Protein AF-A0A7V7TWT6-F1 (afdb_monomer)

Organism: NCBI:txid2615207

Radius of gyration: 14.44 Å; Cα contacts (8 Å, |Δi|>4): 111; chains: 1; bounding box: 38×47×29 Å

Structure (mmCIF, N/CA/C/O backbone):
data_AF-A0A7V7TWT6-F1
#
_entry.id   AF-A0A7V7TWT6-F1
#
loop_
_atom_site.group_PDB
_atom_site.id
_atom_site.type_symbol
_atom_site.label_atom_id
_atom_site.label_alt_id
_atom_site.label_comp_id
_atom_site.label_asym_id
_atom_site.label_entity_id
_atom_site.label_seq_id
_atom_site.pdbx_PDB_ins_code
_atom_site.Cartn_x
_atom_site.Cartn_y
_atom_site.Cartn_z
_atom_site.occupancy
_atom_site.B_iso_or_equiv
_atom_site.auth_seq_id
_atom_site.auth_comp_id
_atom_site.auth_asym_id
_atom_site.auth_atom_id
_atom_site.pdbx_PDB_model_num
ATOM 1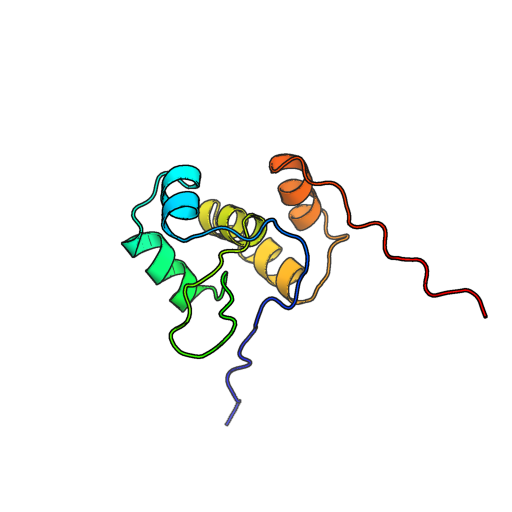 N N . MET A 1 1 ? -24.042 -8.281 -19.629 1.00 36.75 1 MET A N 1
ATOM 2 C CA . MET A 1 1 ? -23.952 -7.843 -18.218 1.00 36.75 1 MET A CA 1
ATOM 3 C C . MET A 1 1 ? -22.597 -8.300 -17.699 1.00 36.75 1 MET A C 1
ATOM 5 O O . MET A 1 1 ? -22.461 -9.462 -17.351 1.00 36.75 1 MET A O 1
ATOM 9 N N . SER A 1 2 ? -21.563 -7.459 -17.800 1.00 40.91 2 SER A N 1
ATOM 10 C CA . SER A 1 2 ? -20.196 -7.864 -17.440 1.00 40.91 2 SER A CA 1
ATOM 11 C C . SER A 1 2 ? -19.997 -7.656 -15.942 1.00 40.91 2 SER A C 1
ATOM 13 O O . SER A 1 2 ? -20.102 -6.529 -15.458 1.00 40.91 2 SER A O 1
ATOM 15 N N . GLY A 1 3 ? -19.814 -8.754 -15.207 1.00 38.59 3 GLY A N 1
ATOM 16 C CA . GLY A 1 3 ? -19.581 -8.736 -13.769 1.00 38.59 3 GLY A CA 1
ATOM 17 C C . GLY A 1 3 ? -18.297 -7.978 -13.449 1.00 38.59 3 GLY A C 1
ATOM 18 O O . GLY A 1 3 ? -17.263 -8.203 -14.072 1.00 38.59 3 GLY A O 1
ATOM 19 N N . VAL A 1 4 ? -18.373 -7.064 -12.483 1.00 41.53 4 VAL A N 1
ATOM 20 C CA . VAL A 1 4 ? -17.218 -6.331 -11.964 1.00 41.53 4 VAL A CA 1
ATOM 21 C C . VAL A 1 4 ? -16.260 -7.354 -11.362 1.00 41.53 4 VAL A C 1
ATOM 23 O O . VAL A 1 4 ? -16.510 -7.882 -10.276 1.00 41.53 4 VAL A O 1
ATOM 26 N N . ALA A 1 5 ? -15.179 -7.663 -12.079 1.00 43.47 5 ALA A N 1
ATOM 27 C CA . ALA A 1 5 ? -14.080 -8.444 -11.542 1.00 43.47 5 ALA A CA 1
ATOM 28 C C . ALA A 1 5 ? -13.553 -7.686 -10.320 1.00 43.47 5 ALA A C 1
ATOM 30 O O . ALA A 1 5 ? -12.919 -6.635 -10.418 1.00 43.47 5 ALA A O 1
ATOM 31 N N . THR A 1 6 ? -13.909 -8.184 -9.140 1.00 46.91 6 THR A N 1
ATOM 32 C CA . THR A 1 6 ? -13.417 -7.664 -7.871 1.00 46.91 6 THR A CA 1
ATOM 33 C C . THR A 1 6 ? -11.951 -8.067 -7.799 1.00 46.91 6 THR A C 1
ATOM 35 O O . THR A 1 6 ? -11.624 -9.137 -7.292 1.00 46.91 6 THR A O 1
ATOM 38 N N . HIS A 1 7 ? -11.072 -7.261 -8.397 1.00 49.38 7 HIS A N 1
ATOM 39 C CA . HIS A 1 7 ? -9.634 -7.511 -8.444 1.00 49.38 7 HIS A CA 1
ATOM 40 C C . HIS A 1 7 ? -9.040 -7.373 -7.034 1.00 49.38 7 HIS A C 1
ATOM 42 O O . HIS A 1 7 ? -8.473 -6.340 -6.675 1.00 49.38 7 HIS A O 1
ATOM 48 N N . ARG A 1 8 ? -9.203 -8.410 -6.204 1.00 52.00 8 ARG A N 1
ATOM 49 C CA . ARG A 1 8 ? -8.437 -8.575 -4.969 1.00 52.00 8 ARG A CA 1
ATOM 50 C C . ARG A 1 8 ? -6.997 -8.869 -5.365 1.00 52.00 8 ARG A C 1
ATOM 52 O O . ARG A 1 8 ? -6.738 -9.831 -6.078 1.00 52.00 8 ARG A O 1
ATOM 59 N N . VAL A 1 9 ? -6.078 -8.037 -4.890 1.00 57.53 9 VAL A N 1
ATOM 60 C CA . VAL A 1 9 ? -4.637 -8.296 -4.926 1.00 57.53 9 VAL A CA 1
ATOM 61 C C . VAL A 1 9 ? -4.380 -9.571 -4.104 1.00 57.53 9 VAL A C 1
ATOM 63 O O . VAL A 1 9 ? -4.285 -9.518 -2.879 1.00 57.53 9 VAL A O 1
ATOM 66 N N . LEU A 1 10 ? -4.355 -10.735 -4.763 1.00 55.38 10 LEU A N 1
ATOM 67 C CA . LEU A 1 10 ? -3.990 -12.028 -4.174 1.00 55.38 10 LEU A CA 1
ATOM 68 C C . LEU A 1 10 ? -2.463 -12.143 -4.166 1.00 55.38 10 LEU A C 1
ATOM 70 O O . LEU A 1 10 ? -1.880 -12.859 -4.969 1.00 55.38 10 LEU A O 1
ATOM 74 N N . VAL A 1 11 ? -1.796 -11.371 -3.315 1.00 47.53 11 VAL A N 1
ATOM 75 C CA . VAL A 1 11 ? -0.333 -11.275 -3.329 1.00 47.53 11 VAL A CA 1
ATOM 76 C C . VAL A 1 11 ? 0.215 -11.328 -1.906 1.00 47.53 11 VAL A C 1
ATOM 78 O O . VAL A 1 11 ? -0.183 -10.534 -1.054 1.00 47.53 11 VAL A O 1
ATOM 81 N N . ALA A 1 12 ? 1.182 -12.214 -1.665 1.00 52.00 12 ALA A N 1
ATOM 82 C CA . ALA A 1 12 ? 2.085 -12.137 -0.521 1.00 52.00 12 ALA A CA 1
ATOM 83 C C . ALA A 1 12 ? 3.559 -12.181 -0.983 1.00 52.00 12 ALA A C 1
ATOM 85 O O . ALA A 1 12 ? 3.833 -12.887 -1.953 1.00 52.00 12 ALA A O 1
ATOM 86 N N . PRO A 1 13 ? 4.504 -11.511 -0.285 1.00 50.62 13 PRO A N 1
ATOM 87 C CA . PRO A 1 13 ? 4.333 -10.490 0.745 1.00 50.62 13 PRO A CA 1
ATOM 88 C C . PRO A 1 13 ? 4.804 -9.115 0.242 1.00 50.62 13 PRO A C 1
ATOM 90 O O . 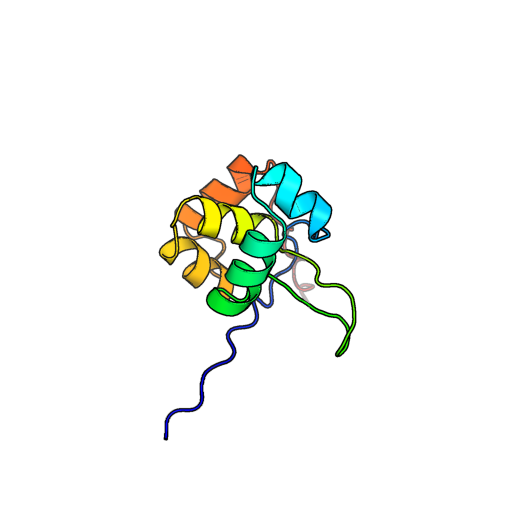PRO A 1 13 ? 5.993 -8.847 0.120 1.00 50.62 13 PRO A O 1
ATOM 93 N N . GLY A 1 14 ? 3.856 -8.201 0.039 1.00 59.00 14 GLY A N 1
ATOM 94 C CA . GLY A 1 14 ? 4.095 -6.847 0.527 1.00 59.00 14 GLY A CA 1
ATOM 95 C C . GLY A 1 14 ? 3.868 -6.879 2.035 1.00 59.00 14 GLY A C 1
ATOM 96 O O . GLY A 1 14 ? 2.978 -7.594 2.502 1.00 59.00 14 GLY A O 1
ATOM 97 N N . GLU A 1 15 ? 4.666 -6.151 2.807 1.00 74.88 15 GLU A N 1
ATOM 98 C CA . GLU A 1 15 ? 4.381 -5.957 4.226 1.00 74.88 15 GLU A CA 1
ATOM 99 C C . GLU A 1 15 ? 2.941 -5.433 4.376 1.00 74.88 15 GLU A C 1
ATOM 101 O O . GLU A 1 15 ? 2.553 -4.460 3.725 1.00 74.88 15 GLU A O 1
ATOM 106 N N . TRP A 1 16 ? 2.122 -6.128 5.165 1.00 88.94 16 TRP A N 1
ATOM 107 C CA . TRP A 1 16 ? 0.743 -5.729 5.428 1.00 88.94 16 TRP A CA 1
ATOM 108 C C . TRP A 1 16 ? 0.728 -4.822 6.653 1.00 88.94 16 TRP A C 1
ATOM 110 O O . TRP A 1 16 ? 1.226 -5.194 7.716 1.00 88.94 16 TRP A O 1
ATOM 120 N N . LYS A 1 17 ? 0.185 -3.613 6.511 1.00 93.31 17 LYS A N 1
ATOM 121 C CA . LYS A 1 17 ? 0.201 -2.593 7.568 1.00 93.31 17 LYS A CA 1
ATOM 122 C C . LYS A 1 17 ? -1.185 -2.060 7.880 1.00 93.31 17 LYS A C 1
ATOM 124 O O . LYS A 1 17 ? -2.095 -2.120 7.064 1.00 93.31 17 LYS A O 1
ATOM 129 N N . THR A 1 18 ? -1.355 -1.508 9.072 1.00 95.81 18 THR A N 1
ATOM 130 C CA . THR A 1 18 ? -2.618 -0.882 9.474 1.00 95.81 18 THR A CA 1
ATOM 131 C C . THR A 1 18 ? -2.838 0.446 8.738 1.00 95.81 18 THR A C 1
ATOM 133 O O . THR A 1 18 ? -1.893 1.068 8.248 1.00 95.81 18 THR A O 1
ATOM 136 N N . ILE A 1 19 ? -4.089 0.921 8.687 1.00 97.06 19 ILE A N 1
ATOM 137 C CA . ILE A 1 19 ? -4.422 2.236 8.108 1.00 97.06 19 ILE A CA 1
ATOM 138 C C . ILE A 1 19 ? -3.626 3.389 8.759 1.00 97.06 19 ILE A C 1
ATOM 140 O O . ILE A 1 19 ? -3.082 4.190 7.997 1.00 97.06 19 ILE A O 1
ATOM 144 N N . PRO A 1 20 ? -3.502 3.491 10.103 1.00 97.88 20 PRO A N 1
ATOM 145 C CA . PRO A 1 20 ? -2.716 4.559 10.724 1.00 97.88 20 PRO A CA 1
ATOM 146 C C . PRO A 1 20 ? -1.252 4.551 10.273 1.00 97.88 20 PRO A C 1
ATOM 148 O O . PRO A 1 20 ? -0.702 5.594 9.926 1.00 97.88 20 PRO A O 1
ATOM 151 N N . PHE A 1 21 ? -0.633 3.367 10.196 1.00 96.50 21 PHE A N 1
ATOM 152 C CA . PHE A 1 21 ? 0.741 3.240 9.715 1.00 96.50 21 PHE A CA 1
ATOM 153 C C . PHE A 1 21 ? 0.865 3.682 8.252 1.00 96.50 21 PHE A C 1
ATOM 155 O O . PHE A 1 21 ? 1.735 4.484 7.919 1.00 96.50 21 PHE A O 1
ATOM 162 N N . ALA A 1 22 ? -0.032 3.206 7.384 1.00 96.31 22 ALA A N 1
ATOM 163 C CA . ALA A 1 22 ? -0.055 3.577 5.970 1.00 96.31 22 ALA A CA 1
ATOM 164 C C . ALA A 1 22 ? -0.246 5.091 5.765 1.00 96.31 22 ALA A C 1
ATOM 166 O O . ALA A 1 22 ? 0.384 5.682 4.891 1.00 96.31 22 ALA A O 1
ATOM 167 N N . ALA A 1 23 ? -1.083 5.729 6.585 1.00 98.06 23 ALA A N 1
ATOM 168 C CA . ALA A 1 23 ? -1.318 7.169 6.555 1.00 98.06 23 ALA A CA 1
ATOM 169 C C . ALA A 1 23 ? -0.043 7.961 6.895 1.00 98.06 23 ALA A C 1
ATOM 171 O O . ALA A 1 23 ? 0.350 8.855 6.139 1.00 98.06 23 ALA A O 1
ATOM 172 N N . VAL A 1 24 ? 0.643 7.582 7.980 1.00 97.81 24 VAL A N 1
ATOM 173 C CA . VAL A 1 24 ? 1.927 8.182 8.378 1.00 97.81 24 VAL A CA 1
ATOM 174 C C . VAL A 1 24 ? 2.984 7.967 7.295 1.00 97.81 24 VAL A C 1
ATOM 176 O O . VAL A 1 24 ? 3.615 8.931 6.863 1.00 97.81 24 VAL A O 1
ATOM 179 N N . HIS A 1 25 ? 3.127 6.735 6.802 1.00 94.69 25 HIS A N 1
ATOM 180 C CA . HIS A 1 25 ? 4.096 6.383 5.764 1.00 94.69 25 HIS A CA 1
ATOM 181 C C . HIS A 1 25 ? 3.891 7.200 4.482 1.00 94.69 25 HIS A C 1
ATOM 183 O O . HIS A 1 25 ? 4.813 7.850 3.995 1.00 94.69 25 HIS A O 1
ATOM 189 N N . ALA A 1 26 ? 2.659 7.242 3.969 1.00 95.56 26 ALA A N 1
ATOM 190 C CA . ALA A 1 26 ? 2.338 7.954 2.736 1.00 95.56 26 ALA A CA 1
ATOM 191 C C . ALA A 1 26 ? 2.276 9.484 2.907 1.00 95.56 26 ALA A C 1
ATOM 193 O O . ALA A 1 26 ? 2.075 10.198 1.919 1.00 95.56 26 ALA A O 1
ATOM 194 N N . LYS A 1 27 ? 2.405 10.003 4.139 1.00 97.25 27 LYS A N 1
ATOM 195 C CA . LYS A 1 27 ? 2.153 11.410 4.496 1.00 97.25 27 LYS A CA 1
ATOM 196 C C . LYS A 1 27 ? 0.774 11.869 4.003 1.00 97.25 27 LYS A C 1
ATOM 198 O O . LYS A 1 27 ? 0.637 12.882 3.308 1.00 97.25 27 LYS A O 1
ATOM 203 N N . ARG A 1 28 ? -0.259 11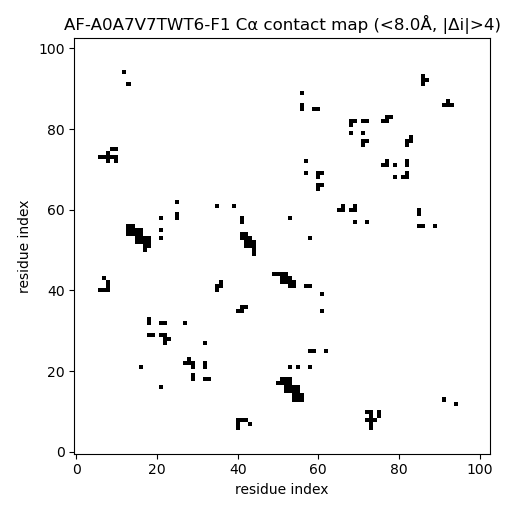.077 4.300 1.00 97.81 28 ARG A N 1
ATOM 204 C CA . ARG A 1 28 ? -1.664 11.321 3.927 1.00 97.81 28 ARG A CA 1
ATOM 205 C C . ARG A 1 28 ? -2.581 11.104 5.126 1.00 97.81 28 ARG A C 1
ATOM 207 O O . ARG A 1 28 ? -2.202 10.472 6.100 1.00 97.81 28 ARG A O 1
ATOM 214 N N . SER A 1 29 ? -3.806 11.617 5.048 1.00 98.38 29 SER A N 1
ATOM 215 C CA . SER A 1 29 ? -4.828 11.339 6.059 1.00 98.38 29 SER A CA 1
ATOM 216 C C . SER A 1 29 ? -5.383 9.920 5.913 1.00 98.38 29 SER A C 1
ATOM 218 O O . SER A 1 29 ? -5.446 9.374 4.808 1.00 98.38 29 SER A O 1
ATOM 220 N N . GLU A 1 30 ? -5.884 9.341 7.008 1.00 98.25 30 GLU A N 1
ATOM 221 C CA . GLU A 1 30 ? -6.596 8.057 6.953 1.00 98.25 30 GLU A CA 1
ATOM 222 C C . GLU A 1 30 ? -7.814 8.093 6.023 1.00 98.25 30 GLU A C 1
ATOM 224 O O . GLU A 1 30 ? -8.149 7.087 5.401 1.00 98.25 30 GLU A O 1
ATOM 229 N N . VAL A 1 31 ? -8.470 9.252 5.897 1.00 98.38 31 VAL A N 1
ATOM 230 C CA . VAL A 1 31 ? -9.587 9.455 4.962 1.00 98.38 31 VAL A CA 1
ATOM 231 C C . VAL A 1 31 ? -9.129 9.204 3.525 1.00 98.38 31 VAL A C 1
ATOM 233 O O . VAL A 1 31 ? -9.800 8.488 2.781 1.00 98.38 31 VAL A O 1
ATOM 236 N N . THR A 1 32 ? -7.958 9.724 3.149 1.00 98.25 32 THR A N 1
ATOM 237 C CA . THR A 1 32 ? -7.356 9.476 1.834 1.00 98.25 32 THR A CA 1
ATOM 238 C C . THR A 1 32 ? -7.005 8.004 1.652 1.00 98.25 32 THR A C 1
ATOM 240 O O . THR A 1 32 ? -7.343 7.433 0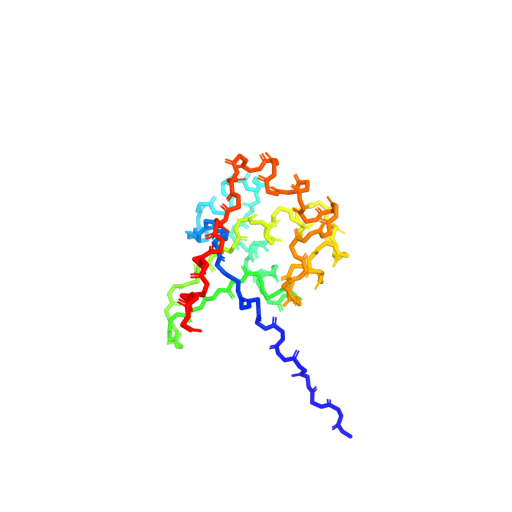.618 1.00 98.25 32 THR A O 1
ATOM 243 N N . ILE A 1 33 ? -6.419 7.355 2.665 1.00 98.19 33 ILE A N 1
ATOM 244 C CA . ILE A 1 33 ? -6.125 5.915 2.605 1.00 98.19 33 ILE A CA 1
ATOM 245 C C . ILE A 1 33 ? -7.410 5.106 2.388 1.00 98.19 33 ILE A C 1
ATOM 247 O O . ILE A 1 33 ? -7.476 4.279 1.484 1.00 98.19 33 ILE A O 1
ATOM 251 N N . ARG A 1 34 ? -8.480 5.382 3.142 1.00 97.06 34 ARG A N 1
ATOM 252 C CA . ARG A 1 34 ? -9.783 4.708 2.987 1.00 97.06 34 ARG A CA 1
ATOM 253 C C . ARG A 1 34 ? -10.412 4.960 1.619 1.00 97.06 34 ARG A C 1
ATOM 255 O O . ARG A 1 34 ? -11.030 4.057 1.056 1.00 97.06 34 ARG A O 1
ATOM 262 N N . ARG A 1 35 ? -10.245 6.160 1.058 1.00 97.94 35 ARG A N 1
ATOM 263 C CA . ARG A 1 35 ? -10.656 6.458 -0.319 1.00 97.94 35 ARG A CA 1
ATOM 264 C C . ARG A 1 35 ? -9.879 5.597 -1.316 1.00 97.94 35 ARG A C 1
ATOM 266 O O . ARG A 1 35 ? -10.503 4.974 -2.170 1.00 97.94 35 ARG A O 1
ATOM 273 N N . TRP A 1 36 ? -8.559 5.506 -1.180 1.00 97.44 36 TRP A N 1
ATOM 274 C CA . TRP A 1 36 ? -7.726 4.668 -2.044 1.00 97.44 36 TRP A CA 1
ATOM 275 C C . TRP A 1 36 ? -8.047 3.180 -1.921 1.00 97.44 36 TRP A C 1
ATOM 277 O O . TRP A 1 36 ? -8.072 2.491 -2.933 1.00 97.44 36 TRP A O 1
ATOM 287 N N . ILE A 1 37 ? -8.394 2.690 -0.727 1.00 95.19 37 ILE A N 1
ATOM 288 C CA . ILE A 1 37 ? -8.913 1.325 -0.549 1.00 95.19 37 ILE A CA 1
ATOM 289 C C . ILE A 1 37 ? -10.136 1.096 -1.441 1.00 95.19 37 ILE A C 1
ATOM 291 O O . ILE A 1 37 ? -10.169 0.124 -2.190 1.00 95.19 37 ILE A O 1
ATOM 295 N N . LYS A 1 38 ? -11.123 1.999 -1.398 1.00 94.00 38 LYS A N 1
ATOM 296 C CA . LYS A 1 38 ? -12.355 1.869 -2.192 1.00 94.00 38 LYS A CA 1
ATOM 297 C C . LYS A 1 38 ? -12.099 1.975 -3.696 1.00 94.00 38 LYS A C 1
ATOM 299 O O . LYS A 1 38 ? -12.728 1.264 -4.467 1.00 94.00 38 LYS A O 1
ATOM 304 N N . GLN A 1 39 ? -11.201 2.866 -4.108 1.00 95.31 39 GLN A N 1
ATOM 305 C CA . GLN A 1 39 ? -10.925 3.132 -5.523 1.00 95.31 39 GLN A CA 1
ATOM 306 C C . GLN A 1 39 ? -10.008 2.087 -6.164 1.00 95.31 39 GLN A C 1
ATOM 308 O O . GLN A 1 39 ? -10.157 1.767 -7.340 1.00 95.31 39 GLN A O 1
ATOM 313 N N . HIS A 1 40 ? -9.043 1.573 -5.403 1.00 94.25 40 HIS A N 1
ATOM 314 C CA . HIS A 1 40 ? -7.917 0.813 -5.936 1.00 94.25 40 HIS A CA 1
ATOM 315 C C . HIS A 1 40 ? -7.729 -0.553 -5.267 1.00 94.25 40 HIS A C 1
ATOM 317 O O . HIS A 1 40 ? -6.802 -1.267 -5.630 1.00 94.25 40 HIS A O 1
ATOM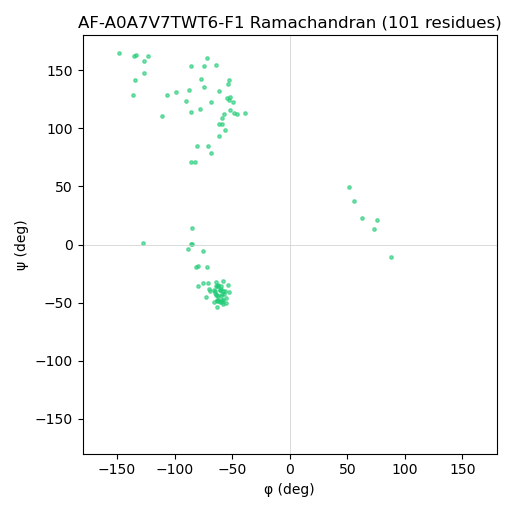 323 N N . GLY A 1 41 ? -8.563 -0.963 -4.309 1.00 91.62 41 GLY A N 1
ATOM 324 C CA . GLY A 1 41 ? -8.506 -2.321 -3.753 1.00 91.62 41 GLY A CA 1
ATOM 325 C C . GLY A 1 41 ? -7.133 -2.708 -3.185 1.00 91.62 41 GLY A C 1
ATOM 326 O O . GLY A 1 41 ? -6.694 -3.839 -3.361 1.00 91.62 41 GLY A O 1
ATOM 327 N N . ILE A 1 42 ? -6.438 -1.765 -2.539 1.00 93.12 42 ILE A N 1
ATOM 328 C CA . ILE A 1 42 ? -5.068 -1.946 -2.012 1.00 93.12 42 ILE A CA 1
ATOM 329 C C . ILE A 1 42 ? -5.019 -2.575 -0.611 1.00 93.12 42 ILE A C 1
ATOM 331 O O . ILE A 1 42 ? -4.001 -2.501 0.078 1.00 93.12 42 ILE A O 1
ATOM 335 N N . SER A 1 43 ? -6.133 -3.145 -0.152 1.00 93.31 43 SER A N 1
ATOM 336 C CA . SER A 1 43 ? -6.243 -3.731 1.179 1.00 93.31 43 SER A CA 1
ATOM 337 C C . SER A 1 43 ? -6.938 -5.081 1.172 1.00 93.31 43 SER A C 1
ATOM 339 O O . SER A 1 43 ? -7.656 -5.438 0.235 1.00 93.31 43 SER A O 1
ATOM 341 N N . ARG A 1 44 ? -6.745 -5.810 2.269 1.00 90.25 44 ARG A N 1
ATOM 342 C CA . ARG A 1 44 ? -7.493 -7.019 2.600 1.00 90.25 44 ARG A CA 1
ATOM 343 C C . ARG A 1 44 ? -8.167 -6.882 3.962 1.00 90.25 44 ARG A C 1
ATOM 345 O O . ARG A 1 44 ? -7.801 -6.032 4.771 1.00 90.25 44 ARG A O 1
ATOM 352 N N . GLN A 1 45 ? -9.151 -7.742 4.186 1.00 90.75 45 GLN A N 1
ATOM 353 C CA . GLN A 1 45 ? -9.787 -7.983 5.477 1.00 90.75 45 GLN A CA 1
ATOM 354 C C . GLN A 1 45 ? -9.904 -9.494 5.652 1.00 90.75 45 GLN A C 1
ATOM 356 O O . GLN A 1 45 ? -10.190 -10.199 4.681 1.00 90.75 45 GLN A O 1
ATOM 361 N N . SER A 1 46 ? -9.692 -9.982 6.871 1.00 85.94 46 SER A N 1
ATOM 362 C CA . SER A 1 46 ? -9.855 -11.402 7.202 1.00 85.94 46 SER A CA 1
ATOM 363 C C . SER A 1 46 ? -11.325 -11.827 7.187 1.00 85.94 46 SER A C 1
ATOM 365 O O . SER A 1 46 ? -11.655 -12.905 6.702 1.00 85.94 46 SER A O 1
ATOM 367 N N . CYS A 1 47 ? -12.221 -10.960 7.659 1.00 86.25 47 CYS A N 1
ATOM 368 C CA . CYS A 1 47 ? -13.667 -11.142 7.607 1.00 86.25 47 CYS A CA 1
ATOM 369 C C . CYS A 1 47 ? -14.384 -9.783 7.474 1.00 86.25 47 CYS A C 1
ATOM 371 O O . CYS A 1 47 ? -13.762 -8.732 7.677 1.00 86.25 47 CYS A O 1
ATOM 373 N N . PRO A 1 48 ? -15.681 -9.763 7.110 1.00 89.12 48 PRO A N 1
ATOM 374 C CA . PRO A 1 48 ? -16.459 -8.529 7.089 1.00 89.12 48 PRO A CA 1
ATOM 375 C C . PRO A 1 48 ? -16.396 -7.808 8.442 1.00 89.12 48 PRO A C 1
ATOM 377 O O . PRO A 1 48 ? -16.668 -8.400 9.481 1.00 89.12 48 PRO A O 1
ATOM 380 N N . GLY A 1 49 ? -16.015 -6.530 8.425 1.00 88.69 49 GLY A N 1
ATOM 381 C CA . GLY A 1 49 ? -15.880 -5.710 9.635 1.00 88.69 49 GLY A CA 1
ATOM 382 C C . GLY A 1 49 ? -14.514 -5.782 10.326 1.00 88.69 49 GLY A C 1
ATOM 383 O O . GLY A 1 49 ? -14.235 -4.931 11.168 1.00 88.69 49 GLY A O 1
ATOM 384 N N . ALA A 1 50 ? -13.630 -6.712 9.947 1.00 91.12 50 ALA A N 1
ATOM 385 C CA . ALA A 1 50 ? -12.262 -6.733 10.464 1.00 91.12 50 ALA A CA 1
ATOM 386 C C . ALA A 1 50 ? -11.471 -5.481 10.033 1.00 91.12 50 ALA A C 1
ATOM 388 O O . ALA A 1 50 ? -11.757 -4.901 8.978 1.00 91.12 50 ALA A O 1
ATOM 389 N N . PRO A 1 51 ? -10.443 -5.066 10.795 1.00 92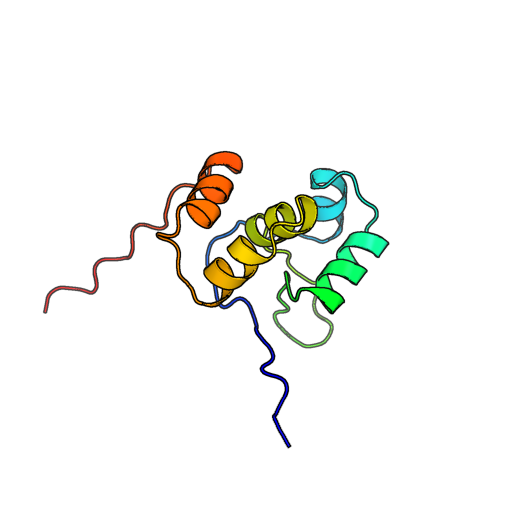.31 51 PRO A N 1
ATOM 390 C CA . PRO A 1 51 ? -9.540 -4.004 10.370 1.00 92.31 51 PRO A CA 1
ATOM 391 C C . PRO A 1 51 ? -8.944 -4.276 8.983 1.00 92.31 51 PRO A C 1
ATOM 393 O O . PRO A 1 51 ? -8.604 -5.410 8.646 1.00 92.31 51 PRO A O 1
ATOM 396 N N . HIS A 1 52 ? -8.808 -3.223 8.176 1.00 94.12 52 HIS A N 1
ATOM 397 C CA . HIS A 1 52 ? -8.115 -3.327 6.897 1.00 94.12 52 HIS A CA 1
ATOM 398 C C . HIS A 1 52 ? -6.608 -3.413 7.106 1.00 94.12 52 HIS A C 1
ATOM 400 O O . HIS A 1 52 ? -6.020 -2.598 7.823 1.00 94.12 52 HIS A O 1
ATOM 406 N N . GLU A 1 53 ? -5.996 -4.327 6.370 1.00 93.62 53 GLU A N 1
ATOM 407 C CA . GLU A 1 53 ? -4.555 -4.419 6.212 1.00 93.62 53 GLU A CA 1
ATOM 408 C C . GLU A 1 53 ? -4.172 -3.934 4.813 1.00 93.62 53 GLU A C 1
ATOM 410 O O . GLU A 1 53 ? -4.753 -4.366 3.817 1.00 93.62 53 GLU A O 1
ATOM 415 N N . ILE A 1 54 ? -3.215 -3.017 4.734 1.00 93.88 54 ILE A N 1
ATOM 416 C CA . ILE A 1 54 ? -2.785 -2.317 3.524 1.00 93.88 54 ILE A CA 1
ATOM 417 C C . ILE A 1 54 ? -1.528 -2.974 2.977 1.00 93.88 54 ILE A C 1
ATOM 419 O O . ILE A 1 54 ? -0.570 -3.170 3.721 1.00 93.88 54 ILE A O 1
ATOM 423 N N . ASN A 1 55 ? -1.517 -3.267 1.679 1.00 92.31 55 ASN A N 1
ATOM 424 C CA . ASN A 1 55 ? -0.314 -3.715 0.992 1.00 92.31 55 ASN A CA 1
ATOM 425 C C . ASN A 1 55 ? 0.583 -2.500 0.702 1.00 92.31 55 ASN A C 1
ATOM 427 O O . ASN A 1 55 ? 0.189 -1.610 -0.055 1.00 92.31 55 ASN A O 1
ATOM 431 N N . MET A 1 56 ? 1.780 -2.461 1.293 1.00 92.25 56 MET A N 1
ATOM 432 C CA . MET A 1 56 ? 2.674 -1.300 1.179 1.00 92.25 56 MET A CA 1
ATOM 433 C C . MET A 1 56 ? 3.170 -1.034 -0.249 1.00 92.25 56 MET A C 1
ATOM 435 O O . MET A 1 56 ? 3.305 0.124 -0.633 1.00 92.25 56 MET A O 1
ATOM 439 N N . MET A 1 57 ? 3.359 -2.066 -1.074 1.00 92.81 57 MET A N 1
ATOM 440 C CA . MET A 1 57 ? 3.717 -1.868 -2.484 1.00 92.81 57 MET A CA 1
ATOM 441 C C . MET A 1 57 ? 2.591 -1.198 -3.260 1.00 92.81 57 MET A C 1
ATOM 443 O O . MET A 1 57 ? 2.799 -0.205 -3.953 1.00 92.81 57 MET A O 1
ATOM 447 N N . ALA A 1 58 ? 1.377 -1.729 -3.109 1.00 93.94 58 ALA A N 1
ATOM 448 C CA . ALA A 1 58 ? 0.203 -1.185 -3.773 1.00 93.94 58 ALA A CA 1
ATOM 449 C C . ALA A 1 58 ? -0.082 0.256 -3.312 1.00 93.94 58 ALA A C 1
ATOM 451 O O . ALA A 1 58 ? -0.502 1.090 -4.115 1.00 93.94 58 ALA A O 1
ATOM 452 N N . LEU A 1 59 ? 0.180 0.563 -2.036 1.00 95.19 59 LEU A N 1
ATOM 453 C CA . LEU A 1 59 ? 0.107 1.920 -1.501 1.00 95.19 59 LEU A CA 1
ATOM 454 C C . LEU A 1 59 ? 1.077 2.864 -2.217 1.00 95.19 59 LEU A C 1
ATOM 456 O O . LEU A 1 59 ? 0.651 3.930 -2.655 1.00 95.19 59 LEU A O 1
ATOM 460 N N . GLU A 1 60 ? 2.345 2.480 -2.362 1.00 95.19 60 GLU A N 1
ATOM 461 C CA . GLU A 1 60 ? 3.351 3.313 -3.027 1.00 95.19 60 GLU A CA 1
ATOM 462 C C . GLU A 1 60 ? 3.041 3.517 -4.513 1.00 95.19 60 GLU A C 1
ATOM 464 O O . GLU A 1 60 ? 3.113 4.644 -5.004 1.00 95.19 60 GLU A O 1
ATOM 469 N N . MET A 1 61 ? 2.580 2.474 -5.208 1.00 95.88 61 MET A N 1
ATOM 470 C CA . MET A 1 61 ? 2.122 2.577 -6.598 1.00 95.88 61 MET A CA 1
ATOM 471 C C . MET A 1 61 ? 0.982 3.595 -6.742 1.00 95.88 61 MET A C 1
ATOM 473 O O . MET A 1 61 ? 1.048 4.492 -7.582 1.00 95.88 61 MET A O 1
ATOM 477 N N . VAL A 1 62 ? -0.041 3.529 -5.879 1.00 97.06 62 VAL A N 1
ATOM 478 C CA . VAL A 1 62 ? -1.144 4.508 -5.876 1.00 97.06 62 VAL A CA 1
ATOM 479 C C . VAL A 1 62 ? -0.650 5.907 -5.505 1.00 97.06 62 VAL A C 1
ATOM 481 O O . VAL A 1 62 ? -1.049 6.884 -6.141 1.00 97.06 62 VAL A O 1
ATOM 484 N N . ARG A 1 63 ? 0.240 6.027 -4.513 1.00 96.81 63 ARG A N 1
ATOM 485 C CA . ARG A 1 63 ? 0.808 7.309 -4.070 1.00 96.81 63 ARG A CA 1
ATOM 486 C C . ARG A 1 63 ? 1.555 8.022 -5.198 1.00 96.81 63 ARG A C 1
ATOM 488 O O . ARG A 1 63 ? 1.508 9.250 -5.267 1.00 96.81 63 ARG A O 1
ATOM 495 N N . HIS A 1 64 ? 2.218 7.260 -6.062 1.00 96.56 64 HIS A N 1
ATOM 496 C CA . HIS A 1 64 ? 2.941 7.752 -7.231 1.00 96.56 64 HIS A CA 1
ATOM 497 C C . HIS A 1 64 ? 2.083 7.872 -8.501 1.00 96.56 64 HIS A C 1
ATOM 499 O O . HIS A 1 64 ? 2.572 8.376 -9.509 1.00 96.56 64 HIS A O 1
ATOM 505 N N . GLY A 1 65 ? 0.813 7.457 -8.464 1.00 96.75 65 GLY A N 1
ATOM 506 C CA . GLY A 1 65 ? -0.069 7.455 -9.635 1.00 96.75 65 GLY A CA 1
ATOM 507 C C . GLY A 1 65 ? 0.251 6.358 -10.659 1.00 96.75 65 GLY A C 1
ATOM 508 O O . GLY A 1 65 ? -0.262 6.391 -11.775 1.00 96.75 65 GLY A O 1
ATOM 509 N N . ASP A 1 66 ? 1.070 5.373 -10.291 1.00 96.88 66 ASP A N 1
ATOM 510 C CA . ASP A 1 66 ? 1.525 4.283 -11.154 1.00 96.88 66 ASP A CA 1
ATOM 511 C C . ASP A 1 66 ? 0.518 3.124 -11.158 1.00 96.88 66 ASP A C 1
ATOM 513 O O . ASP A 1 66 ? 0.711 2.055 -10.570 1.00 96.88 66 ASP A O 1
ATOM 517 N N . LEU A 1 67 ? -0.625 3.361 -11.802 1.00 95.44 67 LEU A N 1
ATOM 518 C CA . LEU A 1 67 ? -1.688 2.360 -11.902 1.00 95.44 67 LEU A CA 1
ATOM 519 C C . LEU A 1 67 ? -1.323 1.200 -12.844 1.00 95.44 67 LEU A C 1
ATOM 521 O O . LEU A 1 67 ? -1.921 0.129 -12.737 1.00 95.44 67 LEU A O 1
ATOM 525 N N . GLY A 1 68 ? -0.346 1.397 -13.737 1.00 95.50 68 GLY A N 1
ATOM 526 C CA . GLY A 1 68 ? 0.214 0.341 -14.583 1.00 95.50 68 GLY A CA 1
ATOM 527 C C . GLY A 1 68 ? 0.886 -0.734 -13.734 1.00 95.50 68 GLY A C 1
ATOM 528 O O . GLY A 1 68 ? 0.458 -1.891 -13.766 1.00 95.50 68 GLY A O 1
ATOM 529 N N . ALA A 1 69 ? 1.815 -0.321 -12.864 1.00 94.38 69 ALA A N 1
ATOM 530 C CA . ALA A 1 69 ? 2.479 -1.228 -11.935 1.00 94.38 69 ALA A CA 1
ATOM 531 C C . ALA A 1 69 ? 1.485 -1.912 -10.988 1.00 94.38 69 ALA A C 1
ATOM 533 O O . ALA A 1 69 ? 1.593 -3.111 -10.737 1.00 94.38 69 ALA A O 1
ATOM 534 N N . LEU A 1 70 ? 0.462 -1.185 -10.520 1.00 93.31 70 LEU A N 1
ATOM 535 C CA . LEU A 1 70 ? -0.596 -1.763 -9.688 1.00 93.31 70 LEU A CA 1
ATOM 536 C C . LEU A 1 70 ? -1.362 -2.881 -10.411 1.00 93.31 70 LEU A C 1
ATOM 538 O O . LEU A 1 70 ? -1.720 -3.887 -9.797 1.00 93.31 70 LEU A O 1
ATOM 542 N N . ASN A 1 71 ? -1.631 -2.719 -11.706 1.00 92.94 71 ASN A N 1
ATOM 543 C CA . ASN A 1 71 ? -2.305 -3.746 -12.494 1.00 92.94 71 ASN A CA 1
ATOM 544 C C . ASN A 1 71 ? -1.415 -4.973 -12.710 1.00 92.94 71 ASN A C 1
ATOM 546 O O . ASN A 1 71 ? -1.911 -6.089 -12.567 1.00 92.94 71 ASN A O 1
ATOM 550 N N . LYS A 1 72 ? -0.115 -4.783 -12.964 1.00 91.56 72 LYS A N 1
ATOM 551 C CA . LYS A 1 72 ? 0.849 -5.892 -13.055 1.00 91.56 72 LYS A CA 1
ATOM 552 C C . LYS A 1 72 ? 0.975 -6.644 -11.730 1.00 91.56 72 LYS A C 1
ATOM 554 O O . LYS A 1 72 ? 0.854 -7.866 -11.700 1.00 91.56 72 LYS A O 1
ATOM 559 N N . LEU A 1 73 ? 1.050 -5.913 -10.615 1.00 88.50 73 LEU A N 1
ATOM 560 C CA . LEU A 1 73 ? 1.038 -6.493 -9.272 1.00 88.50 73 LEU A CA 1
ATOM 561 C C . LEU A 1 73 ? -0.217 -7.346 -9.024 1.00 88.50 73 LEU A C 1
ATOM 563 O O . LEU A 1 73 ? -0.126 -8.434 -8.466 1.00 88.50 73 LEU A O 1
ATOM 567 N N . ARG A 1 74 ? -1.399 -6.887 -9.453 1.00 87.38 74 ARG A N 1
ATOM 568 C CA . ARG A 1 74 ? -2.667 -7.620 -9.270 1.00 87.38 74 ARG A CA 1
ATOM 569 C C . ARG A 1 74 ? -2.725 -8.950 -10.006 1.00 87.38 74 ARG A C 1
ATOM 571 O O . ARG A 1 74 ? -3.357 -9.870 -9.496 1.00 87.38 74 ARG A O 1
ATOM 578 N N . VAL A 1 75 ? -2.128 -9.033 -11.193 1.00 87.69 75 VAL A N 1
ATOM 579 C CA . VAL A 1 75 ? -2.084 -10.279 -11.974 1.00 87.69 75 VAL A CA 1
ATOM 580 C C . VAL A 1 75 ? -0.920 -11.184 -11.564 1.00 87.69 75 VAL A C 1
ATOM 582 O O . VAL A 1 75 ? -0.782 -12.271 -12.113 1.00 87.69 75 VAL A O 1
ATOM 585 N N . GLY A 1 76 ? -0.110 -10.763 -10.586 1.00 85.25 76 GLY A N 1
ATOM 586 C CA . GLY A 1 76 ? 1.048 -11.516 -10.116 1.00 85.25 76 GLY A CA 1
ATOM 587 C C . GLY A 1 76 ? 2.246 -11.459 -11.065 1.00 85.25 76 GLY A C 1
ATOM 588 O O . GLY A 1 76 ? 3.105 -12.330 -10.990 1.00 85.25 76 GLY A O 1
ATOM 589 N N . ASP A 1 77 ? 2.322 -10.456 -11.944 1.00 88.38 77 ASP A N 1
ATOM 590 C CA . ASP A 1 77 ? 3.509 -10.211 -12.767 1.00 88.38 77 ASP A CA 1
ATOM 591 C C . ASP A 1 77 ? 4.560 -9.457 -11.942 1.00 88.38 77 ASP A C 1
ATOM 593 O O . ASP A 1 77 ? 4.631 -8.226 -11.917 1.00 88.38 77 ASP A O 1
ATOM 597 N N . TRP A 1 78 ? 5.342 -10.230 -11.197 1.00 84.44 78 TRP A N 1
ATOM 598 C CA . TRP A 1 78 ? 6.386 -9.719 -10.318 1.00 84.44 78 TRP A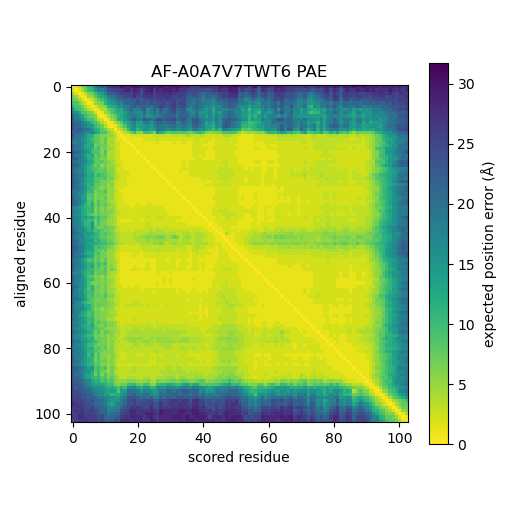 CA 1
ATOM 599 C C . TRP A 1 78 ? 7.691 -9.394 -11.037 1.00 84.44 78 TRP A C 1
ATOM 601 O O . TRP A 1 78 ? 8.519 -8.659 -10.503 1.00 84.44 78 TRP A O 1
ATOM 611 N N . GLU A 1 79 ? 7.895 -9.952 -12.227 1.00 87.62 79 GLU A N 1
ATOM 612 C CA . GLU A 1 79 ? 9.103 -9.752 -13.029 1.00 87.62 79 GLU A CA 1
ATOM 613 C C . GLU A 1 79 ? 9.066 -8.423 -13.786 1.00 87.62 79 GLU A C 1
ATOM 615 O O . GLU A 1 79 ? 10.111 -7.883 -14.152 1.00 87.62 79 GLU A O 1
ATOM 620 N N . ALA A 1 80 ? 7.877 -7.838 -13.947 1.00 90.31 80 ALA A N 1
ATOM 621 C CA . ALA A 1 80 ? 7.716 -6.502 -14.485 1.00 90.31 80 ALA A CA 1
ATOM 622 C C . ALA A 1 80 ? 8.640 -5.476 -13.808 1.00 90.31 80 ALA A C 1
ATOM 624 O O . ALA A 1 80 ? 8.547 -5.213 -12.606 1.00 90.31 80 ALA A O 1
ATOM 625 N N . ALA A 1 81 ? 9.470 -4.807 -14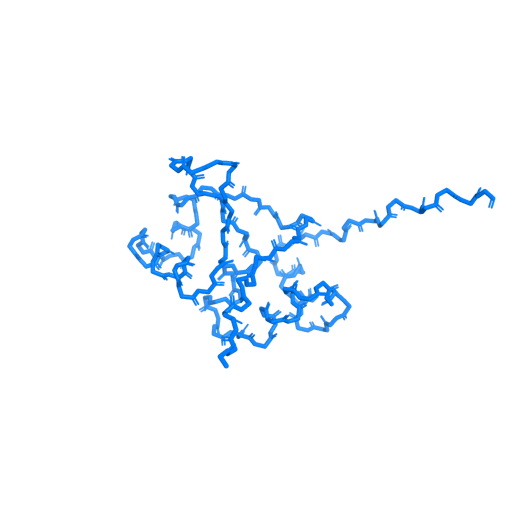.615 1.00 93.19 81 ALA A N 1
ATOM 626 C CA . ALA A 1 81 ? 10.455 -3.826 -14.150 1.00 93.19 81 ALA A CA 1
ATOM 627 C C . ALA A 1 81 ? 9.852 -2.715 -13.265 1.00 93.19 81 ALA A C 1
ATOM 629 O O . ALA A 1 81 ? 10.478 -2.242 -12.317 1.00 93.19 81 ALA A O 1
ATOM 630 N N . GLU A 1 82 ? 8.616 -2.302 -13.544 1.00 93.19 82 GLU A N 1
ATOM 631 C CA . GLU A 1 82 ? 7.911 -1.305 -12.736 1.00 93.19 82 GLU A CA 1
ATOM 632 C C . GLU A 1 82 ? 7.481 -1.831 -11.360 1.00 93.19 82 GLU A C 1
ATOM 634 O O . GLU A 1 82 ? 7.543 -1.073 -10.399 1.00 93.19 82 GLU A O 1
ATOM 639 N N . VAL A 1 83 ? 7.132 -3.116 -11.225 1.00 91.44 83 VAL A N 1
ATOM 640 C CA . VAL A 1 83 ? 6.831 -3.755 -9.929 1.00 91.44 83 VAL A CA 1
ATOM 641 C C . VAL A 1 83 ? 8.119 -3.962 -9.129 1.00 91.44 83 VAL A C 1
ATOM 643 O O . VAL A 1 83 ? 8.185 -3.594 -7.955 1.00 91.44 83 VAL A O 1
ATOM 646 N N . GLN A 1 84 ? 9.170 -4.451 -9.790 1.00 90.62 84 GLN A N 1
ATOM 647 C CA . GLN A 1 84 ? 10.522 -4.616 -9.240 1.00 90.62 84 GLN A CA 1
ATOM 648 C C . GLN A 1 84 ? 11.063 -3.325 -8.620 1.00 90.62 84 GLN A C 1
ATOM 650 O O . GLN A 1 84 ? 11.640 -3.332 -7.533 1.00 90.62 84 GLN A O 1
ATOM 655 N N . ARG A 1 85 ? 10.823 -2.188 -9.279 1.00 92.00 85 ARG A N 1
ATOM 656 C CA . ARG A 1 85 ? 11.223 -0.873 -8.773 1.00 92.00 85 ARG A CA 1
ATOM 657 C C . ARG A 1 85 ? 10.620 -0.563 -7.401 1.00 92.00 85 ARG A C 1
ATOM 659 O O . ARG A 1 85 ? 11.317 0.001 -6.562 1.00 92.00 85 ARG A O 1
ATOM 666 N N . TYR A 1 86 ? 9.357 -0.918 -7.159 1.00 91.62 86 TYR A N 1
ATOM 667 C CA . TYR A 1 86 ? 8.716 -0.691 -5.857 1.00 91.62 86 TYR A CA 1
ATOM 668 C C . TYR A 1 86 ? 9.184 -1.676 -4.787 1.00 91.62 86 TYR A C 1
ATOM 670 O O . TYR A 1 86 ? 9.314 -1.275 -3.632 1.00 91.62 86 TYR A O 1
ATOM 678 N N . LEU A 1 87 ? 9.501 -2.921 -5.159 1.00 86.94 87 LEU A N 1
ATOM 679 C CA . LEU A 1 87 ? 10.146 -3.870 -4.244 1.00 86.94 87 LEU A CA 1
ATOM 680 C C . LEU A 1 87 ? 11.486 -3.322 -3.751 1.00 86.94 87 LEU A C 1
ATOM 682 O O . LEU A 1 87 ? 11.719 -3.249 -2.545 1.00 86.94 87 LEU A O 1
ATOM 686 N N . LEU A 1 88 ? 12.320 -2.852 -4.684 1.00 88.25 88 LEU A N 1
ATOM 687 C CA . LEU A 1 88 ? 13.612 -2.251 -4.371 1.00 88.25 88 LEU A CA 1
ATOM 688 C C . LEU A 1 88 ? 13.463 -0.982 -3.522 1.00 88.25 88 LEU A C 1
ATOM 690 O O . LEU A 1 88 ? 14.178 -0.822 -2.536 1.00 88.25 88 LEU A O 1
ATOM 694 N N . LEU A 1 89 ? 12.517 -0.100 -3.870 1.00 87.38 89 LEU A N 1
ATOM 695 C CA . LEU A 1 89 ? 12.230 1.127 -3.116 1.00 87.38 89 LEU A CA 1
ATOM 696 C C . LEU A 1 89 ? 11.903 0.835 -1.648 1.00 87.38 89 LEU A C 1
ATOM 698 O O . LEU A 1 89 ? 12.313 1.576 -0.757 1.00 87.38 89 LEU A O 1
ATOM 702 N N . LEU A 1 90 ? 11.151 -0.236 -1.409 1.00 86.69 90 LEU A N 1
ATOM 703 C CA . LEU A 1 90 ? 10.720 -0.641 -0.079 1.00 86.69 90 LEU A CA 1
ATOM 704 C C . LEU A 1 90 ? 11.752 -1.512 0.652 1.00 86.69 90 LEU A C 1
ATOM 706 O O . LEU A 1 90 ? 11.492 -1.929 1.779 1.00 86.69 90 LEU A O 1
ATOM 710 N N . GLY A 1 91 ? 12.906 -1.791 0.036 1.00 82.00 91 GLY A N 1
ATOM 711 C CA . GLY A 1 91 ? 13.936 -2.662 0.602 1.00 82.00 91 GLY A CA 1
ATOM 712 C C . GLY A 1 91 ? 13.468 -4.106 0.799 1.00 82.00 91 GLY A C 1
ATOM 713 O O . GLY A 1 91 ? 14.011 -4.814 1.644 1.00 82.00 91 GLY A O 1
ATOM 714 N N . MET A 1 92 ? 12.442 -4.538 0.060 1.00 74.06 92 MET A N 1
ATOM 715 C CA . MET A 1 92 ? 11.911 -5.896 0.138 1.00 74.06 92 MET A CA 1
ATOM 716 C C . MET A 1 92 ? 12.679 -6.801 -0.827 1.00 74.06 92 MET A C 1
ATOM 718 O O . MET A 1 92 ? 12.883 -6.455 -1.991 1.00 74.06 92 MET A O 1
ATOM 722 N N . SER A 1 93 ? 13.090 -7.976 -0.353 1.00 61.69 93 SER A N 1
ATOM 723 C CA . SER A 1 93 ? 13.586 -9.045 -1.217 1.00 61.69 93 SER A CA 1
ATOM 724 C C . SER A 1 93 ? 12.421 -9.883 -1.740 1.00 61.69 93 SER A C 1
ATOM 726 O O . SER A 1 93 ? 11.364 -9.980 -1.111 1.00 61.69 93 SER A O 1
ATOM 728 N N . PHE A 1 94 ? 12.617 -10.500 -2.905 1.00 58.31 94 PHE A N 1
ATOM 729 C CA . PHE A 1 94 ? 11.668 -11.472 -3.430 1.00 58.31 94 PHE A CA 1
ATOM 730 C C . PHE A 1 94 ? 11.396 -12.558 -2.388 1.00 58.31 94 PHE A C 1
ATOM 732 O O . PHE A 1 94 ? 12.355 -13.059 -1.790 1.00 58.31 94 PHE A O 1
ATOM 739 N N . PRO A 1 95 ? 10.137 -12.994 -2.199 1.00 53.44 95 PRO A N 1
ATOM 740 C CA . PRO A 1 95 ? 9.937 -14.333 -1.688 1.00 53.44 95 PRO A CA 1
ATOM 741 C C . PRO A 1 95 ? 10.612 -15.261 -2.699 1.00 53.44 95 PRO A C 1
ATOM 743 O O . PRO A 1 95 ? 10.145 -15.387 -3.832 1.00 53.44 95 PRO A O 1
ATOM 746 N N . SER A 1 96 ? 11.739 -15.868 -2.320 1.00 47.41 96 SER A N 1
ATOM 747 C CA . SER A 1 96 ? 12.235 -17.052 -3.012 1.00 47.41 96 SER A CA 1
ATOM 748 C C . SER A 1 96 ? 11.032 -17.972 -3.113 1.00 47.41 96 SER A C 1
ATOM 750 O O . SER A 1 96 ? 10.492 -18.365 -2.074 1.00 47.41 96 SER A O 1
ATOM 752 N N . GLN A 1 97 ? 10.528 -18.228 -4.322 1.00 50.16 97 GLN A N 1
ATOM 753 C CA . GLN A 1 97 ? 9.474 -19.220 -4.456 1.00 50.16 97 GLN A CA 1
ATOM 754 C C . GLN A 1 97 ? 9.995 -20.477 -3.757 1.00 50.16 97 GLN A C 1
ATOM 756 O O . GLN A 1 97 ? 11.136 -20.862 -4.038 1.00 50.16 97 GLN A O 1
ATOM 761 N N . PRO A 1 98 ? 9.257 -21.083 -2.808 1.00 44.22 98 PRO A N 1
ATOM 762 C CA . PRO A 1 98 ? 9.616 -22.418 -2.385 1.00 44.22 98 PRO A CA 1
AT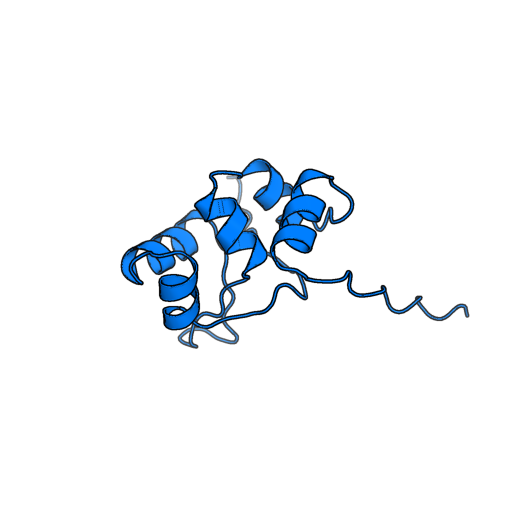OM 763 C C . PRO A 1 98 ? 9.575 -23.228 -3.671 1.00 44.22 98 PRO A C 1
ATOM 765 O O . PRO A 1 98 ? 8.521 -23.327 -4.303 1.00 44.22 98 PRO A O 1
ATOM 768 N N . SER A 1 99 ? 10.749 -23.678 -4.112 1.00 47.56 99 SER A N 1
ATOM 769 C CA . SER A 1 99 ? 10.878 -24.614 -5.209 1.00 47.56 99 SER A CA 1
ATOM 770 C C . SER A 1 99 ? 9.842 -25.689 -4.944 1.00 47.56 99 SER A C 1
ATOM 772 O O . SER A 1 99 ? 9.896 -26.373 -3.918 1.00 47.56 99 SER A O 1
ATOM 774 N N . LEU A 1 100 ? 8.823 -25.744 -5.805 1.00 45.12 100 LEU A N 1
ATOM 775 C CA . LEU A 1 100 ? 7.881 -26.844 -5.793 1.00 45.12 100 LEU A CA 1
ATOM 776 C C . LEU A 1 100 ? 8.752 -28.087 -5.846 1.00 45.12 100 LEU A C 1
ATOM 778 O O . LEU A 1 100 ? 9.552 -28.236 -6.768 1.00 45.12 100 LEU A O 1
ATOM 782 N N . LEU A 1 101 ? 8.678 -28.858 -4.762 1.00 41.38 101 LEU A N 1
ATOM 783 C CA . LEU A 1 101 ? 9.421 -30.081 -4.540 1.00 41.38 101 LEU A CA 1
ATOM 784 C C . LEU A 1 101 ? 9.487 -30.844 -5.858 1.00 41.38 101 LEU A C 1
ATOM 786 O O . LEU A 1 101 ? 8.457 -31.273 -6.378 1.00 41.38 101 LEU A O 1
ATOM 790 N N . SER A 1 102 ? 10.700 -30.948 -6.393 1.00 46.62 102 SER A N 1
ATOM 791 C CA . SER A 1 102 ? 11.053 -31.900 -7.429 1.00 46.62 102 SER A CA 1
ATOM 792 C C . SER A 1 102 ? 10.713 -33.287 -6.887 1.00 46.62 102 SER A C 1
ATOM 794 O O . SER A 1 102 ? 11.441 -33.822 -6.049 1.00 46.62 102 SER A O 1
ATOM 796 N N . GLY A 1 103 ? 9.555 -33.797 -7.295 1.00 39.91 103 GLY A N 1
ATOM 797 C CA . GLY A 1 103 ? 9.178 -35.202 -7.227 1.00 39.91 103 GLY A CA 1
ATOM 798 C C . GLY A 1 103 ? 9.308 -35.815 -8.607 1.00 39.91 103 GLY A C 1
ATOM 799 O O . GLY A 1 103 ? 8.991 -35.097 -9.584 1.00 39.91 103 GLY A O 1
#

Solvent-accessible surface area (backbone atoms only — not comparable to full-atom values): 6278 Å² total; per-residue (Å²): 138,84,76,82,77,79,70,63,57,83,69,85,83,50,66,70,36,48,54,70,56,50,12,64,74,71,73,46,52,55,68,54,50,55,48,44,35,74,77,64,38,38,51,51,55,93,48,95,89,47,73,56,33,33,30,50,51,48,46,51,26,59,76,71,67,36,60,66,36,41,51,37,49,46,76,65,41,63,81,43,67,65,37,41,50,46,35,56,73,70,72,50,74,78,80,73,71,76,72,76,76,89,122

Sequence (103 aa):
MSGVATHRVLVAPGEWKTIPFAAVHAKRSEVTIRRWIKQHGISRQSCPGAPHEINMMALEMVRHGDLGALNKLRVGDWEAAEVQRYLLLLGMSFPSQPSLLSG

Foldseek 3Di:
DDDDPPLALPDPDQPWAFLVVLCVVLVHDSVVVVVCCVVQVQWDAPDVPHGTTGRNLLSVCVSVVNVVLSVCSSVVVCVPPSNVVSCVVVVHDDPPPPPPDPD

Nearest PDB structures (foldseek):
  6ama-assembly1_B  TM=7.228E-01  e=2.166E-01  Streptomyces venezuelae
  5i44-assembly1_D  TM=6.613E-01  e=9.750E-02  Bacillus subtilis subsp. subtilis str. 168
  6amk-assembly1_A  TM=7.388E-01  e=2.769E-01  Streptomyces venezuelae
  5i44-assembly4_E  TM=6.511E-01  e=1.802E-01  Bacillus subtilis subsp. subtilis str. 168
  8dgl-assembly1_C  TM=6.614E-01  e=4.812E-01  Mesorhizobium japonicum R7A

Mean predicted aligned error: 8.25 Å

Secondary structure (DSSP, 8-state):
-------------SPEEEHHHHHHHHT--HHHHHHHHHHH--EE-SSTTSPPEEEHHHHHHHHTT-HHHHHHHHTT--SSHHHHHHHHHTTPPP---------

pLDDT: mean 81.82, std 19.72, range [36.75, 98.38]